Protein AF-A0A9R1UYF0-F1 (afdb_monomer_lite)

Structure (mmCIF, N/CA/C/O backbone):
data_AF-A0A9R1UYF0-F1
#
_entry.id   AF-A0A9R1UYF0-F1
#
loop_
_atom_site.group_PDB
_atom_site.id
_atom_site.type_symbol
_atom_site.label_atom_id
_atom_site.label_alt_id
_atom_site.label_comp_id
_atom_site.label_asym_id
_atom_site.label_entity_id
_atom_site.label_seq_id
_atom_site.pdbx_PDB_ins_code
_atom_site.Cartn_x
_atom_site.Cartn_y
_atom_site.Cartn_z
_atom_site.occupancy
_atom_site.B_iso_or_equiv
_atom_site.auth_seq_id
_atom_site.auth_comp_id
_atom_site.auth_asym_id
_atom_site.auth_atom_id
_atom_site.pdbx_PDB_model_num
ATOM 1 N N . MET A 1 1 ? -24.895 10.469 2.187 1.00 38.34 1 MET A N 1
ATOM 2 C CA . MET A 1 1 ? -24.199 11.678 2.682 1.00 38.34 1 MET A CA 1
ATOM 3 C C . MET A 1 1 ? -23.027 11.217 3.544 1.00 38.34 1 MET A C 1
ATOM 5 O O . MET A 1 1 ? -23.269 10.536 4.536 1.00 38.34 1 MET A O 1
ATOM 9 N N . ILE A 1 2 ? -21.780 11.452 3.119 1.00 53.56 2 ILE A N 1
ATOM 10 C CA . ILE A 1 2 ? -20.576 11.173 3.925 1.00 53.56 2 ILE A CA 1
ATOM 11 C C . ILE A 1 2 ? -20.260 12.484 4.654 1.00 53.56 2 ILE A C 1
ATOM 13 O O . ILE A 1 2 ? -19.794 13.422 4.007 1.00 53.56 2 ILE A O 1
ATOM 17 N N . PRO A 1 3 ? -20.601 12.620 5.946 1.00 43.12 3 PRO A N 1
ATOM 18 C CA . PRO A 1 3 ? -20.267 13.822 6.691 1.00 43.12 3 PRO A CA 1
ATOM 19 C C . PRO A 1 3 ? -18.752 13.804 6.949 1.00 43.12 3 PRO A C 1
ATOM 21 O O . PRO A 1 3 ? -18.200 12.738 7.197 1.00 43.12 3 PRO A O 1
ATOM 24 N N . GLN A 1 4 ? -18.100 14.970 6.920 1.00 53.44 4 GLN A N 1
ATOM 25 C CA . GLN A 1 4 ? -16.662 15.193 7.196 1.00 53.44 4 GLN A CA 1
ATOM 26 C C . GLN A 1 4 ? -15.657 15.143 6.021 1.00 53.44 4 GLN A C 1
ATOM 28 O O . GLN A 1 4 ? -14.455 15.033 6.245 1.00 53.44 4 GLN A O 1
ATOM 33 N N . LEU A 1 5 ? -16.084 15.371 4.775 1.00 56.44 5 LEU A N 1
ATOM 34 C CA . LEU A 1 5 ? -15.168 15.624 3.638 1.00 56.44 5 LEU A CA 1
ATOM 35 C C . LEU A 1 5 ? -14.432 16.987 3.691 1.00 56.44 5 LEU A C 1
ATOM 37 O O . LEU A 1 5 ? -13.804 17.386 2.714 1.00 56.44 5 LEU A O 1
ATOM 41 N N . GLY A 1 6 ? -14.501 17.724 4.805 1.00 62.66 6 GLY A N 1
ATOM 42 C CA . GLY A 1 6 ? -13.907 19.056 4.947 1.00 62.66 6 GLY A CA 1
ATOM 43 C C . GLY A 1 6 ? -12.383 19.031 4.818 1.00 62.66 6 GLY A C 1
ATOM 44 O O . GLY A 1 6 ? -11.681 18.861 5.808 1.00 62.66 6 GLY A O 1
ATOM 45 N N . GLY A 1 7 ? -11.876 19.207 3.595 1.00 74.88 7 GLY A N 1
ATOM 46 C CA . GLY A 1 7 ? -10.444 19.265 3.289 1.00 74.88 7 GLY A CA 1
ATOM 47 C C . GLY A 1 7 ? -9.747 17.910 3.132 1.00 74.88 7 GLY A C 1
ATOM 48 O O . GLY A 1 7 ? -8.526 17.856 3.271 1.00 74.88 7 GLY A O 1
ATOM 49 N N . ARG A 1 8 ? -10.494 16.827 2.868 1.00 85.25 8 ARG A N 1
ATOM 50 C CA . ARG A 1 8 ? -9.933 15.497 2.578 1.00 85.25 8 ARG A CA 1
ATOM 51 C C . ARG A 1 8 ? -10.221 15.089 1.136 1.00 85.25 8 ARG A C 1
ATOM 53 O O . ARG A 1 8 ? -11.359 15.190 0.686 1.00 85.25 8 ARG A O 1
ATOM 60 N N . GLU A 1 9 ? -9.207 14.596 0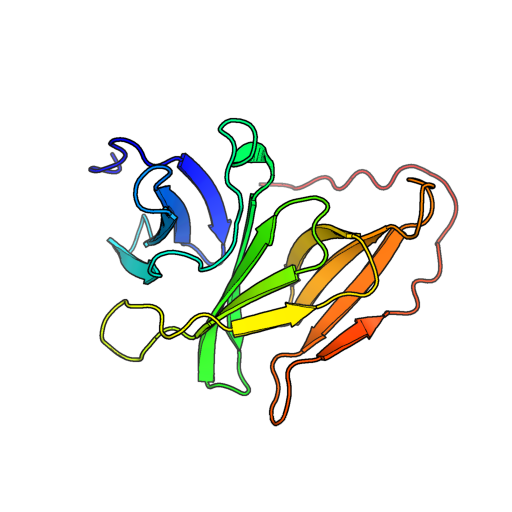.438 1.00 86.62 9 GLU A N 1
ATOM 61 C CA . GLU A 1 9 ? -9.319 14.109 -0.936 1.00 86.62 9 GLU A CA 1
ATOM 62 C C . GLU A 1 9 ? -9.582 12.601 -0.954 1.00 86.62 9 GLU A C 1
ATOM 64 O O . GLU A 1 9 ? -8.936 11.839 -0.236 1.00 86.62 9 GLU A O 1
ATOM 69 N N . CYS A 1 10 ? -10.540 12.160 -1.767 1.00 90.56 10 CYS A N 1
ATOM 70 C CA . CYS A 1 10 ? -10.830 10.742 -1.951 1.00 90.56 10 CYS A CA 1
ATOM 71 C C . CYS A 1 10 ? -9.867 10.146 -2.982 1.00 90.56 10 CYS A C 1
ATOM 73 O O . CYS A 1 10 ? -9.970 10.447 -4.168 1.00 90.56 10 CYS A O 1
ATOM 75 N N . LEU A 1 11 ? -8.967 9.271 -2.536 1.00 88.50 11 LEU A N 1
ATOM 76 C CA . LEU A 1 11 ? -7.960 8.635 -3.390 1.00 88.50 11 LEU A CA 1
ATOM 77 C C . LEU A 1 11 ? -8.463 7.359 -4.074 1.00 88.50 11 LEU A C 1
ATOM 79 O O . LEU A 1 11 ? -7.872 6.914 -5.055 1.00 88.50 11 LEU A O 1
ATOM 83 N N . GLY A 1 12 ? -9.532 6.751 -3.556 1.00 91.00 12 GLY A N 1
ATOM 84 C CA . GLY A 1 12 ? -10.109 5.539 -4.130 1.00 91.00 12 GLY A CA 1
ATOM 85 C C . GLY A 1 12 ? -10.886 4.693 -3.127 1.00 91.00 12 GLY A C 1
ATOM 86 O O . GLY A 1 12 ? -11.187 5.126 -2.014 1.00 91.00 12 GLY A O 1
ATOM 87 N N . LEU A 1 13 ? -11.202 3.468 -3.543 1.00 91.75 13 LEU A N 1
ATOM 88 C CA . LEU A 1 13 ? -11.918 2.464 -2.761 1.00 91.75 13 LEU A CA 1
ATOM 89 C C . LEU A 1 13 ? -11.078 1.183 -2.696 1.00 91.75 13 LEU A C 1
ATOM 91 O O . LEU A 1 13 ? -10.640 0.685 -3.729 1.00 91.75 13 LEU A O 1
ATOM 95 N N . SER A 1 14 ? -10.890 0.624 -1.500 1.00 92.50 14 SER A N 1
ATOM 96 C CA . SER A 1 14 ? -10.212 -0.663 -1.303 1.00 92.50 14 SER A CA 1
ATOM 97 C C . SER A 1 14 ? -10.905 -1.471 -0.217 1.00 92.50 14 SER A C 1
ATOM 99 O O . SER A 1 14 ? -11.159 -0.952 0.867 1.00 92.50 14 SER A O 1
ATOM 101 N N . CYS A 1 15 ? -11.210 -2.742 -0.491 1.00 89.81 15 CYS A N 1
ATOM 102 C CA . CYS A 1 15 ? -11.834 -3.664 0.471 1.00 89.81 15 CYS A CA 1
ATOM 103 C C . CYS A 1 15 ? -13.080 -3.090 1.185 1.00 89.81 15 CYS A C 1
ATOM 105 O O . CYS A 1 15 ? -13.307 -3.355 2.362 1.00 89.81 15 CYS A O 1
ATOM 107 N N . GLY A 1 16 ? -13.879 -2.278 0.482 1.00 91.75 16 GLY A N 1
ATOM 108 C CA . GLY A 1 16 ? -15.079 -1.635 1.030 1.00 91.75 16 GLY A CA 1
ATOM 109 C C . GLY A 1 16 ? -14.833 -0.344 1.822 1.00 91.75 16 GLY A C 1
ATOM 110 O O . GLY A 1 16 ? -15.793 0.237 2.320 1.00 91.75 16 GLY A O 1
ATOM 111 N N . TYR A 1 17 ? -13.591 0.135 1.919 1.00 93.31 17 TYR A N 1
ATOM 112 C CA . TYR A 1 17 ? -13.242 1.411 2.545 1.00 93.31 17 TYR A CA 1
ATOM 113 C C . TYR A 1 17 ? -12.926 2.470 1.496 1.00 93.31 17 TYR A C 1
ATOM 115 O O . TYR A 1 17 ? -12.123 2.237 0.591 1.00 93.31 17 TYR A O 1
ATOM 123 N N . LEU A 1 18 ? -13.517 3.652 1.651 1.00 94.56 18 LEU A N 1
ATOM 124 C CA . LEU A 1 18 ? -13.085 4.860 0.956 1.00 94.56 18 LEU A CA 1
ATOM 125 C C . LEU A 1 18 ? -11.791 5.352 1.593 1.00 94.56 18 LEU A C 1
ATOM 127 O O . LEU A 1 18 ? -11.761 5.576 2.800 1.00 94.56 18 LEU A O 1
ATOM 131 N N . ILE A 1 19 ? -10.749 5.528 0.788 1.00 94.12 19 ILE A N 1
ATOM 132 C CA . ILE A 1 19 ? -9.450 6.033 1.227 1.00 94.12 19 ILE A CA 1
ATOM 133 C C . ILE A 1 19 ? -9.466 7.555 1.091 1.00 94.12 19 ILE A C 1
ATOM 135 O O . ILE A 1 19 ? -9.526 8.086 -0.018 1.00 94.12 19 ILE A O 1
ATOM 139 N N . LEU A 1 20 ? -9.402 8.254 2.218 1.00 92.88 20 LEU A N 1
ATOM 140 C CA . LEU A 1 20 ? -9.425 9.709 2.304 1.00 92.88 20 LEU A CA 1
ATOM 141 C C . LEU A 1 20 ? -8.069 10.216 2.789 1.00 92.88 20 LEU A C 1
ATOM 143 O O . LEU A 1 20 ? -7.583 9.783 3.830 1.00 92.88 20 LEU A O 1
ATOM 147 N N . PHE A 1 21 ? -7.483 11.168 2.077 1.00 90.50 21 PHE A N 1
ATOM 148 C CA . PHE A 1 21 ? -6.209 11.784 2.430 1.00 90.50 21 PHE A CA 1
ATOM 149 C C . PHE A 1 21 ? -6.414 13.223 2.898 1.00 90.50 21 PHE A C 1
ATOM 151 O O . PHE A 1 21 ? -7.045 14.021 2.207 1.00 90.50 21 PHE A O 1
ATOM 158 N N . GLY A 1 22 ? -5.910 13.563 4.084 1.00 88.69 22 GLY A N 1
ATOM 159 C CA . GLY A 1 22 ? -5.921 14.939 4.577 1.00 88.69 22 GLY A CA 1
ATOM 160 C C . GLY A 1 22 ? -4.666 15.680 4.138 1.00 88.69 22 GLY A C 1
ATOM 161 O O . GLY A 1 22 ? -3.601 15.426 4.680 1.00 88.69 22 GLY A O 1
ATOM 162 N N . GLU A 1 23 ? -4.763 16.633 3.210 1.00 80.19 23 GLU A N 1
ATOM 163 C CA . GLU A 1 23 ? -3.578 17.331 2.673 1.00 80.19 23 GLU A CA 1
ATOM 164 C C . GLU A 1 23 ? -2.785 18.085 3.762 1.00 80.19 23 GLU A C 1
ATOM 166 O O . GLU A 1 23 ? -1.555 18.041 3.798 1.00 80.19 23 GLU A O 1
ATOM 171 N N . LYS A 1 24 ? -3.491 18.740 4.696 1.00 81.75 24 LYS A N 1
ATOM 172 C CA . LYS A 1 24 ? -2.880 19.530 5.783 1.00 81.75 24 LYS A CA 1
ATOM 173 C C . LYS A 1 24 ? -2.249 18.661 6.870 1.00 81.75 24 LYS A C 1
ATOM 175 O O . LYS A 1 24 ? -1.177 18.977 7.372 1.00 81.75 24 LYS A O 1
ATOM 180 N N . THR A 1 25 ? -2.942 17.597 7.258 1.00 86.38 25 THR A N 1
ATOM 181 C CA . THR A 1 25 ? -2.555 16.669 8.333 1.00 86.38 25 THR A CA 1
ATOM 182 C C . THR A 1 25 ? -1.639 15.554 7.842 1.00 86.38 25 THR A C 1
ATOM 184 O O . THR A 1 25 ? -0.959 14.927 8.651 1.00 86.38 25 THR A O 1
ATOM 187 N N . ARG A 1 26 ? -1.618 15.322 6.522 1.00 85.94 26 ARG A N 1
ATOM 188 C CA . ARG A 1 26 ? -0.919 14.236 5.821 1.00 85.94 26 ARG A CA 1
ATOM 189 C C . ARG A 1 26 ? -1.281 12.841 6.340 1.00 85.94 26 ARG A C 1
ATOM 191 O O . ARG A 1 26 ? -0.495 11.905 6.215 1.00 85.94 26 ARG A O 1
ATOM 198 N N . ASP A 1 27 ? -2.466 12.719 6.930 1.00 90.94 27 ASP A N 1
ATOM 199 C CA . ASP A 1 27 ? -3.017 11.495 7.501 1.00 90.94 27 ASP A CA 1
ATOM 200 C C . ASP A 1 27 ? -3.990 10.823 6.521 1.00 90.94 27 ASP A C 1
ATOM 202 O O . ASP A 1 27 ? -4.507 11.451 5.588 1.00 90.94 27 ASP A O 1
ATOM 206 N N . PHE A 1 28 ? -4.263 9.540 6.749 1.00 92.56 28 PHE A N 1
ATOM 207 C CA . PHE A 1 28 ? -5.236 8.783 5.968 1.00 92.56 28 PHE A CA 1
ATOM 208 C C . PHE A 1 28 ? -6.390 8.328 6.846 1.00 92.56 28 PHE A C 1
ATOM 210 O O . PHE A 1 28 ? -6.197 7.820 7.946 1.00 92.56 28 PHE A O 1
ATOM 217 N N . TRP A 1 29 ? -7.600 8.484 6.326 1.00 93.31 29 TRP A N 1
ATOM 218 C CA . TRP A 1 29 ? -8.820 7.962 6.918 1.00 93.31 29 TRP A CA 1
ATOM 219 C C . TRP A 1 29 ? -9.455 6.997 5.944 1.00 93.31 29 TRP A C 1
ATOM 221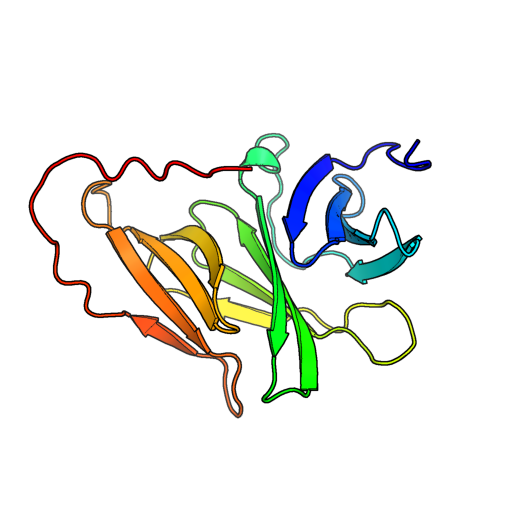 O O . TRP A 1 29 ? -9.792 7.363 4.822 1.00 93.31 29 TRP A O 1
ATOM 231 N N . LEU A 1 30 ? -9.622 5.758 6.372 1.00 94.31 30 LEU A N 1
ATOM 232 C CA . LEU A 1 30 ? -10.328 4.746 5.615 1.00 94.31 30 LEU A CA 1
ATOM 233 C C . LEU A 1 30 ? -11.698 4.580 6.242 1.00 94.31 30 LEU A C 1
ATOM 235 O O . LEU A 1 30 ? -11.800 4.183 7.397 1.00 94.31 30 LEU A O 1
ATOM 239 N N . VAL A 1 31 ? -12.750 4.884 5.492 1.00 92.56 31 VAL A N 1
ATOM 240 C CA . VAL A 1 31 ? -14.125 4.859 6.002 1.00 92.56 31 VAL A CA 1
ATOM 241 C C . VAL A 1 31 ? -14.940 3.873 5.190 1.00 92.56 31 VAL A C 1
ATOM 243 O O . VAL A 1 31 ? -15.096 4.042 3.982 1.00 92.56 31 VAL A O 1
ATOM 246 N N . ASN A 1 32 ? -15.498 2.857 5.843 1.00 92.81 32 ASN A N 1
ATOM 247 C CA . ASN A 1 32 ? -16.485 1.997 5.211 1.00 92.81 32 ASN A CA 1
ATOM 248 C C . ASN A 1 32 ? -17.834 2.742 5.184 1.00 92.81 32 ASN A C 1
ATOM 250 O O . ASN A 1 32 ? -18.411 3.006 6.245 1.00 92.81 32 ASN A O 1
ATOM 254 N N . PRO A 1 33 ? -18.363 3.112 4.003 1.00 89.56 33 PRO A N 1
ATOM 255 C CA . PRO A 1 33 ? -19.576 3.920 3.921 1.00 89.56 33 PRO A CA 1
ATOM 256 C C . PRO A 1 33 ? -20.831 3.159 4.375 1.00 89.56 33 PRO A C 1
ATOM 258 O O . PRO A 1 33 ? -21.821 3.800 4.725 1.00 89.56 33 PRO A O 1
ATOM 261 N N . ILE A 1 34 ? -20.782 1.822 4.387 1.00 91.81 34 ILE A N 1
ATOM 262 C CA . ILE A 1 34 ? -21.887 0.939 4.771 1.00 91.81 34 ILE A CA 1
ATOM 263 C C . ILE A 1 34 ? -21.848 0.688 6.280 1.00 91.81 34 ILE A C 1
ATOM 265 O O . ILE A 1 34 ? -22.797 1.017 6.985 1.00 91.81 34 ILE A O 1
ATOM 269 N N . THR A 1 35 ? -20.739 0.147 6.790 1.00 91.38 35 THR A N 1
ATOM 270 C CA . THR A 1 35 ? -20.625 -0.256 8.203 1.00 91.38 35 THR A CA 1
ATOM 271 C C . THR A 1 35 ? -20.267 0.897 9.133 1.00 91.38 35 THR A C 1
ATOM 273 O O . THR A 1 35 ? -20.315 0.733 10.347 1.00 91.38 35 THR A O 1
ATOM 276 N N . ARG A 1 36 ? -19.886 2.058 8.581 1.00 88.31 36 ARG A N 1
ATOM 277 C CA . ARG A 1 36 ? -19.361 3.225 9.312 1.00 88.31 36 ARG A CA 1
ATOM 278 C C . ARG A 1 36 ? -18.062 2.969 10.071 1.00 88.31 36 ARG A C 1
ATOM 280 O O . ARG A 1 36 ? -17.607 3.866 10.774 1.00 88.31 36 ARG A O 1
ATOM 287 N N . HIS A 1 37 ? -17.449 1.800 9.896 1.00 89.88 37 HIS A N 1
ATOM 288 C CA . HIS A 1 37 ? -16.149 1.495 10.472 1.00 89.88 37 HIS A CA 1
ATOM 289 C C . HIS A 1 37 ? -15.066 2.406 9.881 1.00 89.88 37 HIS A C 1
ATOM 291 O O . HIS A 1 37 ? -15.095 2.709 8.682 1.00 89.88 37 HIS A O 1
ATOM 297 N N . GLN A 1 38 ? -14.128 2.843 1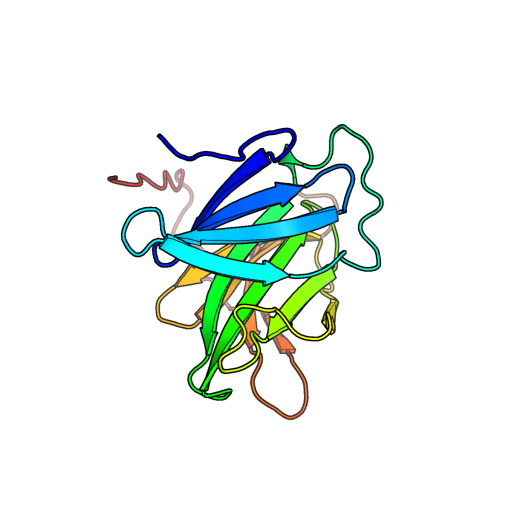0.721 1.00 91.12 38 GLN A N 1
ATOM 298 C CA . GLN A 1 38 ? -13.080 3.791 10.353 1.00 91.12 38 GLN A CA 1
ATOM 299 C C . GLN A 1 38 ? -11.712 3.266 10.775 1.00 91.12 38 GLN A C 1
ATOM 301 O O . GLN A 1 38 ? -11.575 2.696 11.853 1.00 91.12 38 GLN A O 1
ATOM 306 N N . LEU A 1 39 ? -10.712 3.487 9.926 1.00 92.94 39 LEU A N 1
ATOM 307 C CA . LEU A 1 39 ? -9.305 3.278 10.245 1.00 92.94 39 LEU A CA 1
ATOM 308 C C . LEU A 1 39 ? -8.554 4.592 10.022 1.00 92.94 39 LEU A C 1
ATOM 310 O O . LEU A 1 39 ? -8.625 5.165 8.932 1.00 92.94 39 LEU A O 1
ATOM 314 N N . HIS A 1 40 ? -7.830 5.060 11.032 1.00 93.00 40 HIS A N 1
ATOM 315 C CA . HIS A 1 40 ? -7.013 6.269 10.965 1.00 93.00 40 HIS A CA 1
ATOM 316 C C . HIS A 1 40 ? -5.530 5.925 10.945 1.00 93.00 40 HIS A C 1
ATOM 318 O O . HIS A 1 40 ? -5.022 5.348 11.896 1.00 93.00 40 HIS A O 1
ATOM 324 N N . PHE A 1 41 ? -4.819 6.321 9.895 1.00 92.56 41 PHE A N 1
ATOM 325 C CA . PHE A 1 41 ? -3.368 6.194 9.808 1.00 92.56 41 PHE A CA 1
ATOM 326 C C . PHE A 1 41 ? -2.733 7.582 9.948 1.00 92.56 41 PHE A C 1
ATOM 328 O O . PHE A 1 41 ? -3.123 8.495 9.210 1.00 92.56 41 PHE A O 1
ATOM 335 N N . PRO A 1 42 ? -1.768 7.769 10.867 1.00 89.25 42 PRO A N 1
ATOM 336 C CA . PRO A 1 42 ? -1.179 9.075 11.153 1.00 89.25 42 PRO A CA 1
ATOM 337 C C . PRO A 1 42 ? -0.318 9.593 9.989 1.00 89.25 42 PRO A C 1
ATOM 339 O O . PRO A 1 42 ? -0.155 8.931 8.966 1.00 89.25 42 PRO A O 1
ATOM 342 N N . ASN A 1 43 ? 0.250 10.789 10.154 1.00 88.81 43 ASN A N 1
ATOM 343 C CA . ASN A 1 43 ? 1.095 11.451 9.156 1.00 88.81 43 ASN A CA 1
ATOM 344 C C . ASN A 1 43 ? 2.208 10.534 8.602 1.00 88.81 43 ASN A C 1
ATOM 346 O O . ASN A 1 43 ? 2.981 9.961 9.374 1.00 88.81 43 ASN A O 1
ATOM 350 N N . VAL A 1 44 ? 2.310 10.437 7.271 1.00 82.19 44 VAL A N 1
ATOM 351 C CA . VAL A 1 44 ? 3.382 9.686 6.598 1.00 82.19 44 VAL A CA 1
ATOM 352 C C . VAL A 1 44 ? 4.715 10.456 6.666 1.00 82.19 44 VAL A C 1
ATOM 354 O O . VAL A 1 44 ? 4.771 11.605 6.219 1.00 82.19 44 VAL A O 1
ATOM 357 N N . PRO A 1 45 ? 5.824 9.842 7.128 1.00 69.56 45 PRO A N 1
ATOM 358 C CA . PRO A 1 45 ? 7.033 10.573 7.522 1.00 69.56 45 PRO A CA 1
ATOM 359 C C . PRO A 1 45 ? 7.781 11.366 6.437 1.00 69.56 45 PRO A C 1
ATOM 361 O O . PRO A 1 45 ? 8.624 12.190 6.792 1.00 69.56 45 PRO A O 1
ATOM 364 N N . THR A 1 46 ? 7.585 11.127 5.132 1.00 64.81 46 THR A N 1
ATOM 365 C CA . THR A 1 46 ? 8.585 11.607 4.142 1.00 64.81 46 THR A CA 1
ATOM 366 C C . THR A 1 46 ? 8.045 11.999 2.769 1.00 64.81 46 THR A C 1
ATOM 368 O O . THR A 1 46 ? 8.820 12.360 1.884 1.00 64.81 46 THR A O 1
ATOM 371 N N . ILE A 1 47 ? 6.728 12.034 2.553 1.00 61.25 47 ILE A N 1
ATOM 372 C CA . ILE A 1 47 ? 6.234 12.534 1.266 1.00 61.25 47 ILE A CA 1
ATOM 373 C C . ILE A 1 47 ? 6.471 14.053 1.232 1.00 61.25 47 ILE A C 1
ATOM 375 O O . ILE A 1 47 ? 5.820 14.820 1.947 1.00 61.25 47 ILE A O 1
ATOM 379 N N . LYS A 1 48 ? 7.428 14.505 0.408 1.00 59.69 48 LYS A N 1
ATOM 380 C CA . LYS A 1 48 ? 7.544 15.913 0.002 1.00 59.69 48 LYS A CA 1
ATOM 381 C C . LYS A 1 48 ? 6.310 16.233 -0.836 1.00 59.69 48 LYS A C 1
ATOM 383 O O . LYS A 1 48 ? 6.318 16.026 -2.041 1.00 59.69 48 LYS A O 1
ATOM 388 N N . ILE A 1 49 ? 5.220 16.602 -0.170 1.00 54.22 49 ILE A N 1
ATOM 389 C CA . ILE A 1 49 ? 3.939 16.917 -0.803 1.00 54.22 49 ILE A CA 1
ATOM 390 C C . ILE A 1 49 ? 3.990 18.381 -1.234 1.00 54.22 49 ILE A C 1
ATOM 392 O O . ILE A 1 49 ? 3.700 19.272 -0.438 1.00 54.22 49 ILE A O 1
ATOM 396 N N . ASP A 1 50 ? 4.383 18.619 -2.481 1.00 55.47 50 ASP A N 1
ATOM 397 C CA . ASP A 1 50 ? 3.950 19.801 -3.219 1.00 55.47 50 ASP A CA 1
ATOM 398 C C . ASP A 1 50 ? 2.477 19.632 -3.626 1.00 55.47 50 ASP A C 1
ATOM 400 O O . ASP A 1 50 ? 1.991 18.515 -3.813 1.00 55.47 50 ASP A O 1
ATOM 404 N N . LYS A 1 51 ? 1.749 20.742 -3.774 1.00 52.53 51 LYS A N 1
ATOM 405 C CA . LYS A 1 51 ? 0.289 20.763 -4.006 1.00 52.53 51 LYS A CA 1
ATOM 406 C C . LYS A 1 51 ? -0.191 19.994 -5.254 1.00 52.53 51 LYS A C 1
ATOM 408 O O . LYS A 1 51 ? -1.363 19.663 -5.342 1.00 52.53 51 LYS A O 1
ATOM 413 N N . GLU A 1 52 ? 0.688 19.666 -6.203 1.00 54.16 52 GLU A N 1
ATOM 414 C CA . GLU A 1 52 ? 0.373 18.837 -7.387 1.00 54.16 52 GLU A CA 1
ATOM 415 C C . GLU A 1 52 ? 0.389 17.309 -7.123 1.00 54.16 52 GLU A C 1
ATOM 417 O O . GLU A 1 52 ? 0.195 16.510 -8.046 1.00 54.16 52 GLU A O 1
ATOM 422 N N . ILE A 1 53 ? 0.672 16.863 -5.891 1.00 56.66 53 ILE A N 1
ATOM 423 C CA . ILE A 1 53 ? 1.086 15.475 -5.610 1.00 56.66 53 ILE A CA 1
ATOM 424 C C . ILE A 1 53 ? -0.042 14.553 -5.128 1.00 56.66 53 ILE A C 1
ATOM 426 O O . ILE A 1 53 ? 0.116 13.339 -5.237 1.00 56.66 53 ILE A O 1
ATOM 430 N N . THR A 1 54 ? -1.203 15.035 -4.682 1.00 57.62 54 THR A N 1
ATOM 431 C CA . THR A 1 54 ? -2.286 14.123 -4.248 1.00 57.62 54 THR A CA 1
ATOM 432 C C . THR A 1 54 ? -2.775 13.205 -5.373 1.00 57.62 54 THR A C 1
ATOM 434 O O . THR A 1 54 ? -2.909 11.999 -5.165 1.00 57.62 54 THR A O 1
ATOM 437 N N . ILE A 1 55 ? -2.839 13.720 -6.609 1.00 63.22 55 ILE A N 1
ATOM 438 C CA . ILE A 1 55 ? -3.119 12.960 -7.848 1.00 63.22 55 ILE A CA 1
ATOM 439 C C . ILE A 1 55 ? -2.129 11.792 -8.049 1.00 63.22 55 ILE A C 1
ATOM 441 O O . ILE A 1 55 ? -2.414 10.811 -8.748 1.00 63.22 55 ILE A O 1
ATOM 445 N N . ARG A 1 56 ? -0.940 11.879 -7.445 1.00 80.62 56 ARG A N 1
ATOM 446 C CA . ARG A 1 56 ? 0.140 10.895 -7.556 1.00 80.62 56 ARG A CA 1
ATOM 447 C C . ARG A 1 56 ? 0.109 9.843 -6.454 1.00 80.62 56 ARG A C 1
ATOM 449 O O . ARG A 1 56 ? 0.817 8.852 -6.598 1.00 80.62 56 ARG A O 1
ATOM 456 N N . ILE A 1 57 ? -0.678 10.009 -5.395 1.00 88.62 57 ILE A N 1
ATOM 457 C CA . ILE A 1 57 ? -0.744 9.009 -4.329 1.00 88.62 57 ILE A CA 1
ATOM 458 C C . ILE A 1 57 ? -1.508 7.783 -4.841 1.00 88.62 57 ILE A C 1
ATOM 460 O O . ILE A 1 57 ? -2.559 7.889 -5.479 1.00 88.62 57 ILE A O 1
ATOM 464 N N . ARG A 1 58 ? -0.954 6.600 -4.585 1.00 92.19 58 ARG A N 1
ATOM 465 C CA . ARG A 1 58 ? -1.601 5.306 -4.811 1.00 92.19 58 ARG A CA 1
ATOM 466 C C . ARG A 1 58 ? -1.594 4.558 -3.503 1.00 92.19 58 ARG A C 1
ATOM 468 O O . ARG A 1 58 ? -0.549 4.468 -2.867 1.00 92.19 58 ARG A O 1
ATOM 475 N N . ALA A 1 59 ? -2.755 4.073 -3.093 1.00 93.31 59 ALA A N 1
ATOM 476 C CA . ALA A 1 59 ? -2.912 3.423 -1.809 1.00 93.31 59 ALA A CA 1
ATOM 477 C C . ALA A 1 59 ? -3.922 2.284 -1.887 1.00 93.31 59 ALA A C 1
ATOM 479 O O . ALA A 1 59 ? -4.891 2.346 -2.643 1.00 93.31 59 ALA A O 1
ATOM 480 N N . VAL A 1 60 ? -3.689 1.250 -1.089 1.00 95.62 60 VAL A N 1
ATOM 481 C CA . VAL A 1 60 ? -4.524 0.059 -1.023 1.00 95.62 60 VAL A CA 1
ATOM 482 C C . VAL A 1 60 ? -4.558 -0.462 0.408 1.00 95.62 60 VAL A C 1
ATOM 484 O O . VAL A 1 60 ? -3.574 -0.381 1.142 1.00 95.62 60 VAL A O 1
ATOM 487 N N . LEU A 1 61 ? -5.707 -0.997 0.805 1.00 94.44 61 LEU A N 1
ATOM 488 C CA . LEU A 1 61 ? -5.871 -1.733 2.052 1.00 94.44 61 LEU A CA 1
ATOM 489 C C . LEU A 1 61 ? -5.931 -3.221 1.717 1.00 94.44 61 LEU A C 1
ATOM 491 O O . LEU A 1 61 ? -6.752 -3.620 0.894 1.00 94.44 61 LEU A O 1
ATOM 495 N N . VAL A 1 62 ? -5.091 -4.032 2.353 1.00 92.69 62 VAL A N 1
ATOM 496 C CA . VAL A 1 62 ? -5.043 -5.482 2.139 1.00 92.69 62 VAL A CA 1
ATOM 497 C C . VAL A 1 62 ? -5.025 -6.208 3.475 1.00 92.69 62 VAL A C 1
ATOM 499 O O . VAL A 1 62 ? -4.384 -5.762 4.420 1.00 92.69 62 VAL A O 1
ATOM 502 N N . PHE A 1 63 ? -5.727 -7.331 3.577 1.00 90.31 63 PHE A N 1
ATOM 503 C CA . PHE A 1 63 ? -5.588 -8.211 4.731 1.00 90.31 63 PHE A CA 1
ATOM 504 C C . PHE A 1 63 ? -4.382 -9.124 4.513 1.00 90.31 63 PHE A C 1
ATOM 506 O O . PHE A 1 63 ? -4.321 -9.812 3.493 1.00 90.31 63 PHE A O 1
ATOM 513 N N . SER A 1 64 ? -3.433 -9.123 5.448 1.00 87.81 64 SER A N 1
ATOM 514 C CA . SER A 1 64 ? -2.274 -10.012 5.422 1.00 87.81 64 SER A CA 1
ATOM 515 C C . SER A 1 64 ? -2.540 -11.232 6.307 1.00 87.81 64 SER A C 1
ATOM 517 O O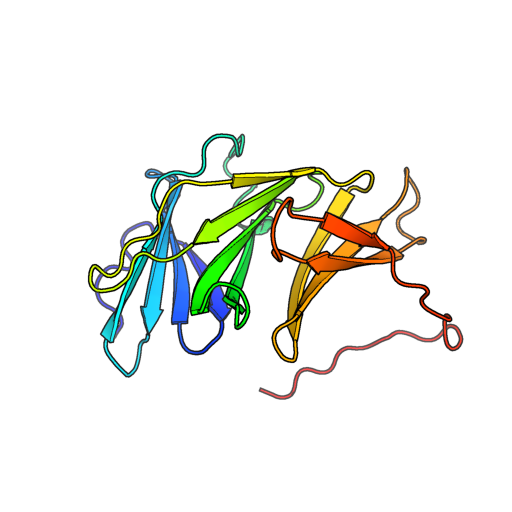 . SER A 1 64 ? -2.588 -11.082 7.531 1.00 87.81 64 SER A O 1
ATOM 519 N N . PRO A 1 65 ? -2.676 -12.447 5.738 1.00 85.88 65 PRO A N 1
ATOM 520 C CA . PRO A 1 65 ? -2.876 -13.656 6.533 1.00 85.88 65 PRO A CA 1
ATOM 521 C C . PRO A 1 65 ? -1.690 -13.975 7.450 1.00 85.88 65 PRO A C 1
ATOM 523 O O . PRO A 1 65 ? -1.894 -14.486 8.544 1.00 85.88 65 PRO A O 1
ATOM 526 N N . SER A 1 66 ? -0.460 -13.657 7.030 1.00 83.94 66 SER A N 1
ATOM 527 C CA . SER A 1 66 ? 0.753 -13.928 7.815 1.00 83.94 66 SER A CA 1
ATOM 528 C C . SER A 1 66 ? 0.883 -13.028 9.042 1.00 83.94 66 SER A C 1
ATOM 530 O O . SER A 1 66 ? 1.415 -13.457 10.060 1.00 83.94 66 SER A O 1
ATOM 532 N N . LEU A 1 67 ? 0.367 -11.799 8.961 1.00 84.75 67 LEU A N 1
ATOM 533 C CA . LEU A 1 67 ? 0.325 -10.852 10.079 1.00 84.75 67 LEU A CA 1
ATOM 534 C C . LEU A 1 67 ? -1.000 -10.910 10.850 1.00 84.75 67 LEU A C 1
ATOM 536 O O . LEU A 1 67 ? -1.137 -10.232 11.862 1.00 84.75 67 LEU A O 1
ATOM 540 N N . ASN A 1 68 ? -1.980 -11.668 10.344 1.00 86.88 68 ASN A N 1
ATOM 541 C CA . ASN A 1 68 ? -3.365 -11.684 10.813 1.00 86.88 68 ASN A CA 1
ATOM 542 C C . ASN A 1 68 ? -3.945 -10.270 11.032 1.00 86.88 68 ASN A C 1
ATOM 544 O O . ASN A 1 68 ? -4.657 -10.014 11.999 1.00 86.88 68 ASN A O 1
ATOM 548 N N . SER A 1 69 ? -3.602 -9.326 10.155 1.00 88.94 69 SER A N 1
ATOM 549 C CA . SER A 1 69 ? -4.000 -7.927 10.307 1.00 88.94 69 SER A CA 1
ATOM 550 C C . SER A 1 69 ? -4.185 -7.236 8.960 1.00 88.94 69 SER A C 1
ATOM 552 O O . SER A 1 69 ? -3.679 -7.668 7.918 1.00 88.94 69 SER A O 1
ATOM 554 N N . TRP A 1 70 ? -4.939 -6.140 8.985 1.00 91.00 70 TRP A N 1
ATOM 555 C CA . TRP A 1 70 ? -5.060 -5.225 7.865 1.00 91.00 70 TRP A CA 1
ATOM 556 C C . TRP A 1 70 ? -3.786 -4.404 7.724 1.00 91.00 70 TRP A C 1
ATOM 558 O O . TRP A 1 70 ? -3.296 -3.814 8.680 1.00 91.00 70 TRP A O 1
ATOM 568 N N . VAL A 1 71 ? -3.271 -4.328 6.506 1.00 92.44 71 VAL A N 1
ATOM 569 C CA . VAL A 1 71 ? -2.099 -3.537 6.170 1.00 92.44 71 VAL A CA 1
ATOM 570 C C . VAL A 1 71 ? -2.500 -2.499 5.145 1.00 92.44 71 VAL A C 1
ATOM 572 O O . VAL A 1 71 ? -3.013 -2.815 4.068 1.00 92.44 71 VAL A O 1
ATOM 575 N N . PHE A 1 72 ? -2.279 -1.242 5.497 1.00 94.88 72 PHE A N 1
ATOM 576 C CA . PHE A 1 72 ? -2.459 -0.133 4.587 1.00 94.88 72 PHE A CA 1
ATOM 577 C C . PHE A 1 72 ? -1.132 0.168 3.910 1.00 94.88 72 PHE A C 1
ATOM 579 O O . PHE A 1 72 ? -0.117 0.359 4.578 1.00 94.88 72 PHE A O 1
ATOM 586 N N . VAL A 1 73 ? -1.138 0.175 2.582 1.00 94.75 73 VAL A N 1
ATOM 587 C CA . VAL A 1 73 ? 0.054 0.358 1.754 1.00 94.75 73 VAL A CA 1
ATOM 588 C C . VAL A 1 73 ? -0.162 1.534 0.833 1.00 94.75 73 VAL A C 1
ATOM 590 O O . VAL A 1 73 ? -1.226 1.674 0.236 1.00 94.75 73 VAL A O 1
ATOM 593 N N . MET A 1 74 ? 0.859 2.365 0.689 1.00 93.56 74 MET A N 1
ATOM 594 C CA . MET A 1 74 ? 0.824 3.528 -0.177 1.00 93.56 74 MET A CA 1
ATOM 595 C C . MET A 1 74 ? 2.169 3.785 -0.851 1.00 93.56 74 MET A C 1
ATOM 597 O O . MET A 1 74 ? 3.230 3.363 -0.395 1.00 93.56 74 MET A O 1
ATOM 601 N N . THR A 1 75 ? 2.125 4.524 -1.948 1.00 91.12 75 THR A N 1
ATOM 602 C CA . THR A 1 75 ? 3.286 5.133 -2.599 1.00 91.12 75 THR A CA 1
ATOM 603 C C . THR A 1 75 ? 2.871 6.451 -3.246 1.00 91.12 75 THR A C 1
ATOM 605 O O . THR A 1 75 ? 1.683 6.733 -3.415 1.00 91.12 75 THR A O 1
ATOM 608 N N . SER A 1 76 ? 3.856 7.256 -3.627 1.00 88.19 76 SER A N 1
ATOM 609 C CA . SER A 1 76 ? 3.647 8.383 -4.527 1.00 88.19 76 SER A CA 1
ATOM 610 C C . SER A 1 76 ? 4.224 8.029 -5.894 1.00 88.19 76 SER A C 1
ATOM 612 O O . SER A 1 76 ? 5.281 7.411 -6.008 1.00 88.19 76 SER A O 1
ATOM 614 N N . ARG A 1 77 ? 3.524 8.401 -6.962 1.00 84.06 77 ARG A N 1
ATOM 615 C CA . ARG A 1 77 ? 3.935 8.097 -8.331 1.00 84.06 77 ARG A CA 1
ATOM 616 C C . ARG A 1 77 ? 5.333 8.650 -8.603 1.00 84.06 77 ARG A C 1
ATOM 618 O O . ARG A 1 77 ? 5.622 9.816 -8.344 1.00 84.06 77 ARG A O 1
ATOM 625 N N . ALA A 1 78 ? 6.144 7.817 -9.240 1.00 83.12 78 ALA A N 1
ATOM 626 C CA . ALA A 1 78 ? 7.536 8.042 -9.601 1.00 83.12 78 ALA A CA 1
ATOM 627 C C . ALA A 1 78 ? 8.521 8.136 -8.421 1.00 83.12 78 ALA A C 1
ATOM 629 O O . ALA A 1 78 ? 9.656 8.565 -8.634 1.00 83.12 78 ALA A O 1
ATOM 630 N N . THR A 1 79 ? 8.144 7.694 -7.216 1.00 85.81 79 THR A N 1
ATOM 631 C CA . THR A 1 79 ? 9.104 7.473 -6.125 1.00 85.81 79 THR A CA 1
ATOM 632 C C . THR A 1 79 ? 9.665 6.052 -6.153 1.00 85.81 79 THR A C 1
ATOM 634 O O . THR A 1 79 ? 9.229 5.195 -6.925 1.00 85.81 79 THR A O 1
ATOM 637 N N . TYR A 1 80 ? 10.665 5.816 -5.309 1.00 87.62 80 TYR A N 1
ATOM 638 C CA . TYR A 1 80 ? 11.283 4.509 -5.088 1.00 87.62 80 TYR A CA 1
ATOM 639 C C . TYR A 1 80 ? 10.817 3.874 -3.776 1.00 87.62 80 TYR A C 1
ATOM 641 O O . TYR A 1 80 ? 11.363 2.862 -3.362 1.00 87.62 80 TYR A O 1
ATOM 649 N N . GLU A 1 81 ? 9.840 4.470 -3.098 1.00 88.94 81 GLU A N 1
ATOM 650 C CA . GLU A 1 81 ? 9.472 4.115 -1.731 1.00 88.94 81 GLU A CA 1
ATOM 651 C C . GLU A 1 81 ? 8.035 3.609 -1.679 1.00 88.94 81 GLU A C 1
ATOM 653 O O . GLU A 1 81 ? 7.110 4.239 -2.208 1.00 88.94 81 GLU A O 1
ATOM 658 N N . ILE A 1 82 ? 7.853 2.480 -1.003 1.00 91.81 82 ILE A N 1
ATOM 659 C CA . ILE A 1 82 ? 6.549 1.944 -0.632 1.00 91.81 82 ILE A CA 1
ATOM 660 C C . ILE A 1 82 ? 6.440 2.052 0.879 1.00 91.81 82 ILE A C 1
ATOM 662 O O . ILE A 1 82 ? 7.236 1.458 1.604 1.00 91.81 82 ILE A O 1
ATOM 666 N N . TRP A 1 83 ? 5.439 2.785 1.344 1.00 92.44 83 TRP A N 1
ATOM 667 C CA . TRP A 1 83 ? 5.157 2.933 2.762 1.00 92.44 83 TRP A CA 1
ATOM 668 C C . TRP A 1 83 ? 4.012 2.015 3.152 1.00 92.44 83 TRP A C 1
ATOM 670 O O . TRP A 1 83 ? 3.042 1.871 2.406 1.00 92.44 83 TRP A O 1
ATOM 680 N N . PHE A 1 84 ? 4.107 1.400 4.323 1.00 93.12 84 PHE A N 1
ATOM 681 C CA . PHE A 1 84 ? 3.033 0.575 4.850 1.00 93.12 84 PHE A CA 1
ATOM 682 C C . PHE A 1 84 ? 2.890 0.724 6.362 1.00 93.12 84 PHE A C 1
ATOM 684 O O . PHE A 1 84 ? 3.859 0.991 7.071 1.00 93.12 84 PHE A O 1
ATOM 691 N N . SER A 1 85 ? 1.668 0.552 6.849 1.00 93.06 85 SER A N 1
ATOM 692 C CA . SER A 1 85 ? 1.332 0.559 8.269 1.00 93.06 85 SER A CA 1
ATOM 693 C C . SER A 1 85 ? 0.336 -0.562 8.554 1.00 93.06 85 SER A C 1
ATOM 695 O O . SER A 1 85 ? -0.585 -0.813 7.773 1.00 93.06 85 SER A O 1
ATOM 697 N N . ILE A 1 86 ? 0.564 -1.269 9.656 1.00 91.94 86 ILE A N 1
ATOM 698 C CA . ILE A 1 86 ? -0.278 -2.373 10.119 1.00 91.94 86 ILE A CA 1
ATOM 699 C C . ILE A 1 86 ? -1.357 -1.774 11.021 1.00 91.94 86 ILE A C 1
ATOM 701 O O . ILE A 1 86 ? -1.038 -0.997 11.917 1.00 91.94 86 ILE A O 1
ATOM 705 N N . ALA A 1 87 ? -2.622 -2.106 10.783 1.00 90.75 87 ALA A N 1
ATOM 706 C CA . ALA A 1 87 ? -3.717 -1.691 11.647 1.00 90.75 87 ALA A CA 1
ATOM 707 C C . ALA A 1 87 ? -3.588 -2.363 13.020 1.00 90.75 87 ALA A C 1
ATOM 709 O O . ALA A 1 87 ? -3.345 -3.569 13.117 1.00 90.75 87 ALA A O 1
ATOM 710 N N . GLU A 1 88 ? -3.760 -1.574 14.071 1.00 84.69 88 GLU A N 1
ATOM 711 C CA . GLU A 1 88 ? -3.802 -2.062 15.441 1.00 84.69 88 GLU A CA 1
ATOM 712 C C . GLU A 1 88 ? -5.168 -2.693 15.724 1.00 84.69 88 GLU A C 1
ATOM 714 O O . GLU A 1 88 ? -6.216 -2.214 15.272 1.00 84.69 88 GLU A O 1
ATOM 719 N N . GLU A 1 89 ? -5.156 -3.803 16.456 1.00 69.00 89 GLU A N 1
ATOM 720 C CA . GLU A 1 89 ? -6.368 -4.535 16.796 1.00 69.00 89 GLU A CA 1
ATOM 721 C C . GLU A 1 89 ? -7.243 -3.702 17.750 1.00 69.00 89 GLU A C 1
ATOM 723 O O . GLU A 1 89 ? -6.777 -3.194 18.765 1.00 69.00 89 GLU A O 1
ATOM 728 N N . GLY A 1 90 ? -8.526 -3.538 17.416 1.00 65.75 90 GLY A N 1
ATOM 729 C CA . GLY A 1 90 ? -9.537 -2.969 18.317 1.00 65.75 90 GLY A CA 1
ATOM 730 C C . GLY A 1 90 ? -9.666 -1.439 18.372 1.00 65.75 90 GLY A C 1
ATOM 731 O O . GLY A 1 90 ? -10.717 -0.966 18.797 1.00 65.75 90 GLY A O 1
ATOM 732 N N . GLU A 1 91 ? -8.688 -0.651 17.910 1.00 61.78 91 GLU A N 1
ATOM 733 C CA . GLU A 1 91 ? -8.732 0.821 18.076 1.00 61.78 91 GLU A CA 1
ATOM 734 C C . GLU A 1 91 ? -9.098 1.624 16.821 1.00 61.78 91 GLU A C 1
ATOM 736 O O . GLU A 1 91 ? -9.283 2.840 16.898 1.00 61.78 91 GLU A O 1
ATOM 741 N N . GLY A 1 92 ? -9.200 0.985 15.654 1.00 73.38 92 GLY A N 1
ATOM 742 C CA . GLY A 1 92 ? -9.430 1.714 14.405 1.00 73.38 92 GLY A CA 1
ATOM 743 C C . GLY A 1 92 ? -8.278 2.669 14.063 1.00 73.38 92 GLY A C 1
ATOM 744 O O . GLY A 1 92 ? -8.490 3.704 13.429 1.00 73.38 92 GLY A O 1
ATOM 745 N N . LYS A 1 93 ? -7.057 2.337 14.497 1.00 82.00 93 LYS A N 1
ATOM 746 C CA . LYS A 1 93 ? -5.837 3.113 14.260 1.00 82.00 93 LYS A CA 1
ATOM 747 C C . LYS A 1 93 ? -4.798 2.278 13.525 1.00 82.00 93 LYS A C 1
ATOM 749 O O . LYS A 1 93 ? -4.695 1.071 13.709 1.00 82.00 93 LYS A O 1
ATOM 754 N N . GLY A 1 94 ? -4.039 2.937 12.667 1.00 81.44 94 GLY A N 1
ATOM 755 C CA . GLY A 1 94 ? -2.832 2.414 12.056 1.00 81.44 94 GLY A CA 1
ATOM 756 C C . GLY A 1 94 ? -1.645 2.582 12.989 1.00 81.44 94 GLY A C 1
ATOM 757 O O . GLY A 1 94 ? -1.477 3.647 13.583 1.00 81.44 94 GLY A O 1
ATOM 758 N N . GLY A 1 95 ? -0.809 1.554 13.067 1.00 85.50 95 GLY A N 1
ATOM 759 C CA . GLY A 1 95 ? 0.450 1.593 13.791 1.00 85.50 95 GLY A CA 1
ATOM 760 C C . GLY A 1 95 ? 1.532 2.391 13.057 1.00 85.50 95 GLY A C 1
ATOM 761 O O . GLY A 1 95 ? 1.280 3.151 12.112 1.00 85.50 95 GLY A O 1
ATOM 762 N N . ALA A 1 96 ? 2.780 2.192 13.476 1.00 89.12 96 ALA A N 1
ATOM 763 C CA . ALA A 1 96 ? 3.930 2.889 12.909 1.00 89.12 96 ALA A CA 1
ATOM 764 C C . ALA A 1 96 ? 4.106 2.635 11.398 1.00 89.12 96 ALA A C 1
ATOM 766 O O . ALA A 1 96 ? 3.903 1.527 10.890 1.00 89.12 96 ALA A O 1
ATOM 767 N N . TRP A 1 97 ? 4.530 3.680 10.686 1.00 90.69 97 TRP A N 1
ATOM 768 C CA . TRP A 1 97 ? 4.886 3.598 9.275 1.00 90.69 97 TRP A CA 1
ATOM 769 C C . TRP A 1 97 ? 6.240 2.919 9.084 1.00 90.69 97 TRP A C 1
ATOM 771 O O . TRP A 1 97 ? 7.232 3.290 9.706 1.00 90.69 97 TRP A O 1
ATOM 781 N N . ASN A 1 98 ? 6.277 1.970 8.158 1.00 90.62 98 ASN A N 1
ATOM 782 C CA . ASN A 1 98 ? 7.469 1.277 7.693 1.00 90.62 98 ASN A CA 1
ATOM 783 C C . ASN A 1 98 ? 7.668 1.560 6.200 1.00 90.62 98 ASN A C 1
ATOM 785 O O . ASN A 1 98 ? 6.709 1.882 5.494 1.00 90.62 98 ASN A O 1
ATOM 789 N N . CYS A 1 99 ? 8.902 1.431 5.710 1.00 89.75 99 CYS A N 1
ATOM 790 C CA . CYS A 1 99 ? 9.246 1.721 4.320 1.00 89.75 99 CYS A CA 1
ATOM 791 C C . CYS A 1 99 ? 10.013 0.561 3.681 1.00 89.75 99 CYS A C 1
ATOM 793 O O . CYS A 1 99 ? 10.899 -0.029 4.300 1.00 89.75 99 CYS A O 1
ATOM 795 N N . VAL A 1 100 ? 9.682 0.265 2.425 1.00 90.69 100 VAL A N 1
ATOM 796 C CA . VAL A 1 100 ? 10.439 -0.628 1.546 1.00 90.69 100 VAL A CA 1
ATOM 797 C C . VAL A 1 100 ? 10.898 0.160 0.331 1.00 90.69 100 VAL A C 1
ATOM 799 O O . VAL A 1 100 ? 10.082 0.743 -0.388 1.00 90.69 100 VAL A O 1
ATOM 802 N N . SER A 1 101 ? 12.201 0.134 0.074 1.00 88.31 101 SER A N 1
ATOM 803 C CA . SER A 1 101 ? 12.788 0.752 -1.111 1.00 88.31 101 SER A CA 1
ATOM 804 C C . SER A 1 101 ? 12.754 -0.196 -2.312 1.00 88.31 101 SER A C 1
ATOM 806 O O . SER A 1 101 ? 12.988 -1.398 -2.201 1.00 88.31 101 SER A O 1
ATOM 808 N N . SER A 1 102 ? 12.498 0.369 -3.484 1.00 87.25 102 SER A N 1
ATOM 809 C CA . SER A 1 102 ? 12.524 -0.275 -4.792 1.00 87.25 102 SER A CA 1
ATOM 810 C C . SER A 1 102 ? 13.721 0.236 -5.591 1.00 87.25 102 SER A C 1
ATOM 812 O O . SER A 1 102 ? 14.061 1.414 -5.529 1.00 87.25 102 SER A O 1
ATOM 814 N N . SER A 1 103 ? 14.329 -0.617 -6.414 1.00 86.00 103 SER A N 1
ATOM 815 C CA . SER A 1 103 ? 15.333 -0.182 -7.400 1.00 86.00 103 SER A CA 1
ATOM 816 C C . SER A 1 103 ? 14.711 0.525 -8.615 1.00 86.00 103 SER A C 1
ATOM 818 O O . SER A 1 103 ? 15.421 1.139 -9.407 1.00 86.00 103 SER A O 1
ATOM 820 N N . PHE A 1 104 ? 13.385 0.455 -8.764 1.00 86.81 104 PHE A N 1
ATOM 821 C CA . PHE A 1 104 ? 12.625 1.009 -9.886 1.00 86.81 104 PHE A CA 1
ATOM 822 C C . PHE A 1 104 ? 11.592 2.027 -9.411 1.00 86.81 104 PHE A C 1
ATOM 824 O O . PHE A 1 104 ? 11.024 1.882 -8.325 1.00 86.81 104 PHE A O 1
ATOM 831 N N . ARG A 1 105 ? 11.300 3.023 -10.254 1.00 87.31 105 ARG A N 1
ATOM 832 C CA . ARG A 1 105 ? 10.273 4.026 -9.955 1.00 87.31 105 ARG A CA 1
ATOM 833 C C . ARG A 1 105 ? 8.891 3.400 -10.031 1.00 87.31 105 ARG A C 1
ATOM 835 O O . ARG A 1 105 ? 8.549 2.767 -11.030 1.00 87.31 105 ARG A O 1
ATOM 842 N N . ILE A 1 106 ? 8.093 3.612 -8.994 1.00 89.38 106 ILE A N 1
ATOM 843 C CA . ILE A 1 106 ? 6.771 3.011 -8.849 1.00 89.38 106 ILE A CA 1
ATOM 844 C C . ILE A 1 106 ? 5.733 3.892 -9.536 1.00 89.38 106 ILE A C 1
ATOM 846 O O . ILE A 1 106 ? 5.730 5.114 -9.404 1.00 89.38 106 ILE A O 1
ATOM 850 N N . ILE A 1 107 ? 4.856 3.272 -10.310 1.00 88.88 107 ILE A N 1
ATOM 851 C CA . ILE A 1 107 ? 3.752 3.929 -11.011 1.00 88.88 107 ILE A CA 1
ATOM 852 C C . ILE A 1 107 ? 2.455 3.705 -10.250 1.00 88.88 107 ILE A C 1
ATOM 854 O O . ILE A 1 107 ? 1.671 4.642 -10.105 1.00 88.88 107 ILE A O 1
ATOM 858 N N . ASP A 1 108 ? 2.235 2.466 -9.815 1.00 90.62 108 ASP A N 1
ATOM 859 C CA . ASP A 1 108 ? 0.970 2.041 -9.239 1.00 90.62 108 ASP A CA 1
ATOM 860 C C . ASP A 1 108 ? 1.141 0.884 -8.252 1.00 90.62 108 ASP A C 1
ATOM 862 O O . ASP A 1 108 ? 2.138 0.155 -8.305 1.00 90.62 108 ASP A O 1
ATOM 866 N N . ILE A 1 109 ? 0.151 0.724 -7.375 1.00 93.25 109 ILE A N 1
ATOM 867 C CA . ILE A 1 109 ? 0.041 -0.377 -6.416 1.00 93.25 109 ILE A CA 1
ATOM 868 C C . ILE A 1 109 ? -1.357 -0.968 -6.516 1.00 93.25 109 ILE A C 1
ATOM 870 O O . ILE A 1 109 ? -2.351 -0.247 -6.520 1.00 93.25 109 ILE A O 1
ATOM 874 N N . HIS A 1 110 ? -1.432 -2.293 -6.529 1.00 92.06 110 HIS A N 1
ATOM 875 C CA . HIS A 1 110 ? -2.697 -3.002 -6.556 1.00 92.06 110 HIS A CA 1
ATOM 876 C C . HIS A 1 110 ? -2.671 -4.222 -5.638 1.00 92.06 110 HIS A C 1
ATOM 878 O O . HIS A 1 110 ? -1.672 -4.938 -5.580 1.00 92.06 110 HIS A O 1
ATOM 884 N N . ALA A 1 111 ? -3.778 -4.481 -4.941 1.00 91.25 111 ALA A N 1
ATOM 885 C CA . ALA A 1 111 ? -3.957 -5.706 -4.173 1.00 91.25 111 ALA A CA 1
ATOM 886 C C . ALA A 1 111 ? -4.862 -6.671 -4.941 1.00 91.25 111 ALA A C 1
ATOM 888 O O . ALA A 1 111 ? -5.984 -6.326 -5.302 1.00 91.25 111 ALA A O 1
ATOM 889 N N . PHE A 1 112 ? -4.390 -7.895 -5.159 1.00 88.00 112 PHE A N 1
ATOM 890 C CA . PHE A 1 112 ? -5.149 -8.935 -5.842 1.00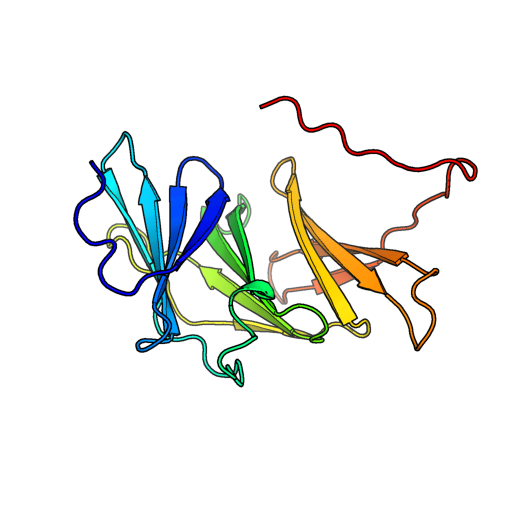 88.00 112 PHE A CA 1
ATOM 891 C C . PHE A 1 112 ? -4.904 -10.289 -5.184 1.00 88.00 112 PHE A C 1
ATOM 893 O O . PHE A 1 112 ? -3.761 -10.691 -4.978 1.00 88.00 112 PHE A O 1
ATOM 900 N N . LYS A 1 113 ? -5.989 -10.995 -4.840 1.00 86.38 113 LYS A N 1
ATOM 901 C CA . LYS A 1 113 ? -5.950 -12.310 -4.169 1.00 86.38 113 LYS A CA 1
ATOM 902 C C . LYS A 1 113 ? -5.029 -12.345 -2.935 1.00 86.38 113 LYS A C 1
ATOM 904 O O . LYS A 1 113 ? -4.260 -13.283 -2.754 1.00 86.38 113 LYS A O 1
ATOM 909 N N . GLY A 1 114 ? -5.089 -11.302 -2.104 1.00 83.38 114 GLY A N 1
ATOM 910 C CA . GLY A 1 114 ? -4.291 -11.194 -0.874 1.00 83.38 114 GLY A CA 1
ATOM 911 C C . GLY A 1 114 ? -2.808 -10.872 -1.090 1.00 83.38 114 GLY A C 1
ATOM 912 O O . GLY A 1 114 ? -2.056 -10.809 -0.126 1.00 83.38 114 GLY A O 1
ATOM 913 N N . LYS A 1 115 ? -2.381 -10.648 -2.336 1.00 89.06 115 LYS A N 1
ATOM 914 C CA . LYS A 1 115 ? -1.022 -10.229 -2.684 1.00 89.06 115 LYS A CA 1
ATOM 915 C C . LYS A 1 115 ? -1.000 -8.772 -3.105 1.00 89.06 115 LYS A C 1
ATOM 917 O O . LYS A 1 115 ? -1.991 -8.255 -3.620 1.00 89.06 115 LYS A O 1
ATOM 922 N N . ILE A 1 116 ? 0.146 -8.133 -2.912 1.00 93.75 116 ILE A N 1
ATOM 923 C CA . ILE A 1 116 ? 0.370 -6.735 -3.264 1.00 93.75 116 ILE A CA 1
ATOM 924 C C . ILE A 1 116 ? 1.321 -6.705 -4.451 1.00 93.75 116 ILE A C 1
ATOM 926 O O . ILE A 1 116 ? 2.421 -7.253 -4.390 1.00 93.75 116 ILE A O 1
ATOM 930 N N . TYR A 1 117 ? 0.903 -6.050 -5.521 1.00 94.19 117 TYR A N 1
ATOM 931 C CA . TYR A 1 117 ? 1.681 -5.896 -6.736 1.00 94.19 117 TYR A CA 1
ATOM 932 C C . TYR A 1 117 ? 1.999 -4.430 -6.963 1.00 94.19 117 TYR A C 1
ATOM 934 O O . TYR A 1 117 ? 1.150 -3.563 -6.755 1.00 94.19 117 TYR A O 1
ATOM 942 N N . THR A 1 118 ? 3.211 -4.159 -7.426 1.00 93.25 118 THR A N 1
ATOM 943 C CA . THR A 1 118 ? 3.611 -2.829 -7.867 1.00 93.25 1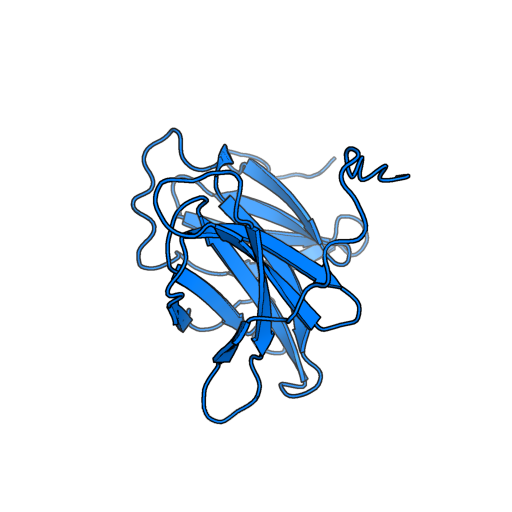18 THR A CA 1
ATOM 944 C C . THR A 1 118 ? 3.934 -2.847 -9.347 1.00 93.25 118 THR A C 1
ATOM 946 O O . THR A 1 118 ? 4.555 -3.777 -9.866 1.00 93.25 118 THR A O 1
ATOM 949 N N . LEU A 1 119 ? 3.487 -1.802 -10.037 1.00 92.06 119 LEU A N 1
ATOM 950 C CA . LEU A 1 119 ? 3.886 -1.529 -11.406 1.00 92.06 119 LEU A CA 1
ATOM 951 C C . LEU A 1 119 ? 5.022 -0.518 -11.369 1.00 92.06 119 LEU A C 1
ATOM 953 O O . LEU A 1 119 ? 4.885 0.548 -10.771 1.00 92.06 119 LEU A O 1
ATOM 957 N N . THR A 1 120 ? 6.130 -0.829 -12.025 1.00 89.12 120 THR A N 1
ATOM 958 C CA . THR A 1 120 ? 7.335 0.003 -12.003 1.00 89.12 120 THR A CA 1
ATOM 959 C C . THR A 1 120 ? 7.896 0.211 -13.406 1.00 89.12 120 THR A C 1
ATOM 961 O O . THR A 1 120 ? 7.516 -0.501 -14.338 1.00 89.12 120 THR A O 1
ATOM 964 N N . TYR A 1 121 ? 8.787 1.190 -13.575 1.00 84.81 121 TYR A N 1
ATOM 965 C CA . TYR A 1 121 ? 9.559 1.367 -14.807 1.00 84.81 121 TYR A CA 1
ATOM 966 C C . TYR A 1 121 ? 11.052 1.554 -14.526 1.00 84.81 121 TYR A C 1
ATOM 968 O O . TYR A 1 121 ? 11.445 2.097 -13.487 1.00 84.81 121 TYR A O 1
ATOM 976 N N . ALA A 1 122 ? 11.875 1.086 -15.465 1.00 72.19 122 ALA A N 1
ATOM 977 C CA . ALA A 1 122 ? 13.330 1.132 -15.383 1.00 72.19 122 ALA A CA 1
ATOM 978 C C . ALA A 1 122 ? 13.922 2.223 -16.289 1.00 72.19 122 ALA A C 1
ATOM 980 O O . ALA A 1 122 ? 13.692 2.232 -17.500 1.00 72.19 122 ALA A O 1
ATOM 981 N N . GLY A 1 123 ? 14.739 3.101 -15.700 1.00 66.75 123 GLY A N 1
ATOM 982 C CA . GLY A 1 123 ? 15.446 4.172 -16.410 1.00 66.75 123 GLY A CA 1
ATOM 983 C C . GLY A 1 123 ? 14.514 5.212 -17.039 1.00 66.75 123 GLY A C 1
ATOM 984 O O . GLY A 1 123 ? 13.407 5.451 -16.555 1.00 66.75 123 GLY A O 1
ATOM 985 N N . ASP A 1 124 ? 14.968 5.814 -18.137 1.00 63.56 124 ASP A N 1
ATOM 986 C CA . ASP A 1 124 ? 14.250 6.895 -18.830 1.00 63.56 124 ASP A CA 1
ATOM 987 C C . ASP A 1 124 ? 13.219 6.374 -19.849 1.00 63.56 124 ASP A C 1
ATOM 989 O O . ASP A 1 124 ? 12.502 7.145 -20.488 1.00 63.56 124 ASP A O 1
ATOM 993 N N . SER A 1 125 ? 13.128 5.049 -20.020 1.00 60.66 125 SER A N 1
ATOM 994 C CA . SER A 1 125 ? 12.232 4.429 -20.992 1.00 60.66 125 SER A CA 1
ATOM 995 C C . SER A 1 125 ? 10.900 4.040 -20.355 1.00 60.66 125 SER A C 1
ATOM 997 O O . SER A 1 125 ? 10.782 3.031 -19.662 1.00 60.66 125 SER A O 1
ATOM 999 N N . TRP A 1 126 ? 9.847 4.785 -20.692 1.00 61.53 126 TRP A N 1
ATOM 1000 C CA . TRP A 1 126 ? 8.456 4.487 -20.316 1.00 61.53 126 TRP A CA 1
ATOM 1001 C C . TRP A 1 126 ? 7.915 3.149 -20.858 1.00 61.53 126 TRP A C 1
ATOM 1003 O O . TRP A 1 126 ? 6.804 2.742 -20.505 1.00 61.53 126 TRP A O 1
ATOM 1013 N N . LEU A 1 127 ? 8.673 2.477 -21.731 1.00 65.44 127 LEU A N 1
ATOM 1014 C CA . LEU A 1 127 ? 8.266 1.252 -22.420 1.00 65.44 127 LEU A CA 1
ATOM 1015 C C . LEU A 1 127 ? 8.594 -0.021 -21.633 1.00 65.44 127 LEU A C 1
ATOM 1017 O O . LEU A 1 127 ? 7.937 -1.039 -21.836 1.00 65.44 127 LEU A O 1
ATOM 1021 N N . ARG A 1 128 ? 9.576 0.015 -20.724 1.00 72.44 128 ARG A N 1
ATOM 1022 C CA . ARG A 1 128 ? 9.947 -1.155 -19.915 1.00 72.44 128 ARG A CA 1
ATOM 1023 C C . ARG A 1 128 ? 9.244 -1.100 -18.572 1.00 72.44 128 ARG A C 1
ATOM 1025 O O . ARG A 1 128 ? 9.702 -0.436 -17.644 1.00 72.44 128 ARG A O 1
ATOM 1032 N N . ARG A 1 129 ? 8.109 -1.793 -18.500 1.00 80.56 129 ARG A N 1
ATOM 1033 C CA . ARG A 1 129 ? 7.344 -1.959 -17.267 1.00 80.56 129 ARG A CA 1
ATOM 1034 C C . ARG A 1 129 ? 7.686 -3.285 -16.618 1.00 80.56 129 ARG A C 1
ATOM 1036 O O . ARG A 1 129 ? 7.735 -4.310 -17.291 1.00 80.56 129 ARG A O 1
ATOM 1043 N N . HIS A 1 130 ? 7.878 -3.237 -15.313 1.00 85.44 130 HIS A N 1
ATOM 1044 C CA . HIS A 1 130 ? 8.140 -4.396 -14.482 1.00 85.44 130 HIS A CA 1
ATOM 1045 C C . HIS A 1 130 ? 7.033 -4.518 -13.444 1.00 85.44 130 HIS A C 1
ATOM 1047 O O . HIS A 1 130 ? 6.627 -3.516 -12.846 1.00 85.44 130 HIS A O 1
ATOM 1053 N N . VAL A 1 131 ? 6.552 -5.741 -13.238 1.00 90.50 131 VAL A N 1
ATOM 1054 C CA . VAL A 1 131 ? 5.634 -6.062 -12.147 1.00 90.50 131 VAL A CA 1
ATOM 1055 C C . VAL A 1 131 ? 6.444 -6.683 -11.023 1.00 90.50 131 VAL A C 1
ATOM 1057 O O . VAL A 1 131 ? 7.188 -7.634 -11.251 1.00 90.50 131 VAL A O 1
ATOM 1060 N N . CYS A 1 132 ? 6.289 -6.162 -9.813 1.00 91.50 132 CYS A N 1
ATOM 1061 C CA . CYS A 1 132 ? 6.913 -6.729 -8.627 1.00 91.50 132 CYS A CA 1
ATOM 1062 C C . CYS A 1 132 ? 5.843 -7.165 -7.622 1.00 91.50 132 CYS A C 1
ATOM 1064 O O . CYS A 1 132 ? 4.828 -6.492 -7.465 1.00 91.50 132 CYS A O 1
ATOM 1066 N N . GLU A 1 133 ? 6.075 -8.269 -6.917 1.00 93.25 133 GLU A N 1
ATOM 1067 C CA . GLU A 1 133 ? 5.283 -8.684 -5.756 1.00 93.25 133 GLU A CA 1
ATOM 1068 C C . GLU A 1 133 ? 5.933 -8.131 -4.483 1.00 93.25 133 GLU A C 1
ATOM 1070 O O . GLU A 1 133 ? 7.108 -8.397 -4.211 1.00 93.25 133 GLU A O 1
ATOM 1075 N N . LEU A 1 134 ? 5.173 -7.361 -3.704 1.00 92.12 134 LEU A N 1
ATOM 1076 C CA . LEU A 1 134 ? 5.556 -6.950 -2.359 1.00 92.12 134 LEU A CA 1
ATOM 1077 C C . LEU A 1 134 ? 5.075 -8.006 -1.365 1.00 92.12 134 LEU A C 1
ATOM 1079 O O . LEU A 1 134 ? 3.874 -8.231 -1.206 1.00 92.12 134 LEU A O 1
ATOM 1083 N N . ARG A 1 135 ? 6.029 -8.624 -0.672 1.00 90.75 135 ARG A N 1
ATOM 1084 C CA . ARG A 1 135 ? 5.785 -9.580 0.407 1.00 90.75 135 ARG A CA 1
ATOM 1085 C C . ARG A 1 135 ? 6.114 -8.904 1.725 1.00 90.75 135 ARG A C 1
ATOM 1087 O O . ARG A 1 135 ? 7.224 -8.409 1.903 1.00 90.75 135 ARG A O 1
ATOM 1094 N N . LEU A 1 136 ? 5.142 -8.876 2.627 1.00 86.00 136 LEU A N 1
ATOM 1095 C CA . LEU A 1 136 ? 5.284 -8.307 3.970 1.00 86.00 136 LEU A CA 1
ATOM 1096 C C . LEU A 1 136 ? 5.622 -9.376 5.019 1.00 86.00 136 LEU A C 1
ATOM 1098 O O . LEU A 1 136 ? 5.630 -9.088 6.212 1.00 86.00 136 LEU A O 1
ATOM 1102 N N . ASP A 1 137 ? 5.868 -10.608 4.570 1.00 78.81 137 ASP A N 1
ATOM 1103 C CA . ASP A 1 137 ? 6.132 -11.746 5.439 1.00 78.81 137 ASP A CA 1
ATOM 1104 C C . ASP A 1 137 ? 7.444 -11.544 6.231 1.00 78.81 137 ASP A C 1
ATOM 1106 O O . ASP A 1 137 ? 8.432 -11.046 5.678 1.00 78.81 137 ASP A O 1
ATOM 1110 N N . PRO A 1 138 ? 7.485 -11.928 7.519 1.00 63.88 138 PRO A N 1
ATOM 1111 C CA . PRO A 1 138 ? 8.679 -11.799 8.352 1.00 63.88 138 PRO A CA 1
ATOM 1112 C C . PRO A 1 138 ? 9.840 -12.691 7.861 1.00 63.88 138 PRO A C 1
ATOM 1114 O O . PRO A 1 138 ? 9.600 -13.741 7.260 1.00 63.88 138 PRO A O 1
ATOM 1117 N N . PRO A 1 139 ? 11.113 -12.322 8.135 1.00 69.38 139 PRO A N 1
ATOM 1118 C CA . PRO A 1 139 ? 11.548 -11.265 9.058 1.00 69.38 139 PRO A CA 1
ATOM 1119 C C . PRO A 1 139 ? 11.727 -9.876 8.427 1.00 69.38 139 PRO A C 1
ATOM 1121 O O . PRO A 1 139 ? 11.845 -8.901 9.163 1.00 69.38 139 PRO A O 1
ATOM 1124 N N . VAL A 1 140 ? 11.771 -9.763 7.096 1.00 80.25 140 VAL A N 1
ATOM 1125 C CA . VAL A 1 140 ? 12.012 -8.486 6.408 1.00 80.25 140 VAL A CA 1
ATOM 1126 C C . VAL A 1 140 ? 11.117 -8.388 5.170 1.00 80.25 140 VAL A C 1
ATOM 1128 O O . VAL A 1 140 ? 11.200 -9.266 4.306 1.00 80.25 140 VAL A O 1
ATOM 1131 N N . PRO A 1 141 ? 10.313 -7.315 5.039 1.00 86.69 141 PRO A N 1
ATOM 1132 C CA . PRO A 1 141 ? 9.540 -7.051 3.835 1.00 86.69 141 PRO A CA 1
ATOM 1133 C C . PRO A 1 141 ? 10.423 -7.044 2.586 1.00 86.69 141 PRO A C 1
ATOM 1135 O O . PRO A 1 141 ? 11.506 -6.454 2.574 1.00 86.69 141 PRO A O 1
ATOM 1138 N N . LYS A 1 142 ? 9.954 -7.673 1.509 1.00 88.06 142 LYS A N 1
ATOM 1139 C CA . LYS A 1 142 ? 10.728 -7.833 0.277 1.00 88.06 142 LYS A CA 1
ATOM 1140 C C . LYS A 1 142 ? 9.893 -7.520 -0.952 1.00 88.06 142 LYS A C 1
ATOM 1142 O O . LYS A 1 142 ? 8.785 -8.024 -1.114 1.00 88.06 142 LYS A O 1
ATOM 1147 N N . LEU A 1 143 ? 10.486 -6.761 -1.867 1.00 89.75 143 LEU A N 1
ATOM 1148 C CA . LEU A 1 143 ? 9.964 -6.559 -3.211 1.00 89.75 143 LEU A CA 1
ATOM 1149 C C . LEU A 1 143 ? 10.659 -7.530 -4.176 1.00 89.75 143 LEU A C 1
ATOM 1151 O O . LEU A 1 143 ? 11.884 -7.535 -4.278 1.00 89.75 143 LEU A O 1
ATOM 1155 N N . THR A 1 144 ? 9.890 -8.377 -4.858 1.00 90.81 144 THR A N 1
ATOM 1156 C CA . THR A 1 144 ? 10.414 -9.398 -5.781 1.00 90.81 144 THR A CA 1
ATOM 1157 C C . THR A 1 144 ? 9.929 -9.115 -7.194 1.00 90.81 144 THR A C 1
ATOM 1159 O O . THR A 1 144 ? 8.725 -9.048 -7.422 1.00 90.81 144 THR A O 1
ATOM 1162 N N . LEU A 1 145 ? 10.855 -8.952 -8.139 1.00 89.88 145 LEU A N 1
ATOM 1163 C CA . LEU A 1 145 ? 10.531 -8.820 -9.558 1.00 89.88 145 LEU A CA 1
ATOM 1164 C C . LEU A 1 145 ? 9.890 -10.117 -10.064 1.00 89.88 145 LEU A C 1
ATOM 1166 O O . LEU A 1 145 ? 10.414 -11.200 -9.810 1.00 89.88 145 LEU A O 1
ATOM 1170 N N . LEU A 1 146 ? 8.764 -9.999 -10.763 1.00 88.44 146 LEU A N 1
ATOM 1171 C CA . LEU A 1 146 ? 8.099 -11.128 -11.398 1.00 88.44 146 LEU A CA 1
ATOM 1172 C C . LEU A 1 146 ? 8.507 -11.216 -12.865 1.00 88.44 146 LEU A C 1
ATOM 1174 O O . LEU A 1 146 ? 8.509 -10.211 -13.581 1.00 88.44 146 LEU A O 1
ATOM 1178 N N . ASP A 1 147 ? 8.780 -12.435 -13.320 1.00 79.00 147 ASP A N 1
ATOM 1179 C CA . ASP A 1 147 ? 8.973 -12.719 -14.736 1.00 79.00 147 ASP A CA 1
ATOM 1180 C C . ASP A 1 147 ? 7.625 -12.641 -15.451 1.00 79.00 147 ASP A C 1
ATOM 1182 O O . ASP A 1 147 ? 6.780 -13.533 -15.367 1.00 79.00 147 ASP A O 1
ATOM 1186 N N . THR A 1 148 ? 7.401 -11.534 -16.154 1.00 65.81 148 THR A N 1
ATOM 1187 C CA . THR A 1 148 ? 6.237 -11.380 -17.022 1.00 65.81 148 THR A CA 1
ATOM 1188 C C . THR A 1 148 ? 6.631 -11.734 -18.448 1.00 65.81 148 THR A C 1
ATOM 1190 O O . THR A 1 148 ? 7.338 -10.972 -19.110 1.00 65.81 148 THR A O 1
ATOM 1193 N N . HIS A 1 149 ? 6.140 -12.866 -18.953 1.00 55.94 149 HIS A N 1
ATOM 1194 C CA . HIS A 1 149 ? 6.166 -13.122 -20.388 1.00 55.94 149 HIS A CA 1
ATOM 1195 C C . HIS A 1 149 ? 5.206 -12.137 -21.059 1.00 55.94 149 HIS A C 1
ATOM 1197 O O . HIS A 1 149 ? 3.993 -12.200 -20.859 1.00 55.94 149 HIS A O 1
ATOM 1203 N N . PHE A 1 150 ? 5.751 -11.192 -21.826 1.00 50.44 150 PHE A N 1
ATOM 1204 C CA . PHE A 1 150 ? 4.946 -10.305 -22.655 1.00 50.44 150 PHE A CA 1
ATOM 1205 C C . PHE A 1 150 ? 4.215 -11.148 -23.700 1.00 50.44 150 PHE A C 1
ATOM 1207 O O . PHE A 1 150 ? 4.809 -11.605 -24.676 1.00 50.44 150 PHE A O 1
ATOM 1214 N N . VAL A 1 151 ? 2.915 -11.352 -23.504 1.00 46.25 151 VAL A N 1
ATOM 1215 C CA . VAL A 1 151 ? 2.041 -11.835 -24.569 1.00 46.25 151 VAL A CA 1
ATOM 1216 C C . VAL A 1 151 ? 1.824 -10.651 -25.510 1.00 46.25 151 VAL A C 1
ATOM 1218 O O . VAL A 1 151 ? 1.121 -9.719 -25.147 1.00 46.25 151 VAL A O 1
ATOM 1221 N N . GLY A 1 152 ? 2.520 -10.664 -26.651 1.00 36.44 152 GLY A N 1
ATOM 1222 C CA . GLY A 1 152 ? 2.238 -9.937 -27.898 1.00 36.44 152 GLY A CA 1
ATOM 1223 C C . GLY A 1 152 ? 1.645 -8.523 -27.814 1.00 36.44 152 GLY A C 1
ATOM 1224 O O . GLY A 1 152 ? 0.504 -8.316 -27.420 1.00 36.44 152 GLY A O 1
ATOM 1225 N N . SER A 1 153 ? 2.395 -7.550 -28.328 1.00 45.78 153 SER A N 1
ATOM 1226 C CA . SER A 1 153 ? 1.979 -6.172 -28.611 1.00 45.78 153 SER A CA 1
ATOM 1227 C C . SER A 1 153 ? 0.574 -6.041 -29.222 1.00 45.78 153 SER A C 1
ATOM 1229 O O . SER A 1 153 ? 0.412 -6.151 -30.429 1.00 45.78 153 SER A O 1
ATOM 1231 N N . THR A 1 154 ? -0.408 -5.720 -28.382 1.00 36.00 154 THR A N 1
ATOM 1232 C CA . THR A 1 154 ? -1.576 -4.871 -28.669 1.00 36.00 154 THR A CA 1
ATOM 1233 C C . THR A 1 154 ? -2.140 -4.423 -27.321 1.00 36.00 154 THR A C 1
ATOM 1235 O O . THR A 1 154 ? -2.188 -5.204 -26.378 1.00 36.00 154 THR A O 1
ATOM 1238 N N . SER A 1 155 ? -2.465 -3.137 -27.205 1.00 35.69 155 SER A N 1
ATOM 1239 C CA . SER A 1 155 ? -3.004 -2.444 -26.025 1.00 35.69 155 SER A CA 1
ATOM 1240 C C . SER A 1 155 ? -3.730 -3.333 -24.998 1.00 35.69 155 SER A C 1
ATOM 1242 O O . SER A 1 155 ? -4.849 -3.777 -25.249 1.00 35.69 155 SER A O 1
ATOM 1244 N N . CYS A 1 156 ? -3.150 -3.500 -23.801 1.00 31.09 156 CYS A N 1
ATOM 1245 C CA . CYS A 1 156 ? -3.905 -3.940 -22.626 1.00 31.09 156 CYS A CA 1
ATOM 1246 C C . CYS A 1 156 ? -4.858 -2.815 -22.212 1.00 31.09 156 CYS A C 1
ATOM 1248 O O . CYS A 1 156 ? -4.502 -1.933 -21.429 1.00 31.09 156 CYS A O 1
ATOM 1250 N N . VAL A 1 157 ? -6.062 -2.827 -22.776 1.00 26.34 157 VAL A N 1
ATOM 1251 C CA . VAL A 1 157 ? -7.197 -2.089 -22.231 1.00 26.34 157 VAL A CA 1
ATOM 1252 C C . VAL A 1 157 ? -7.680 -2.886 -21.022 1.00 26.34 157 VAL A C 1
ATOM 1254 O O . VAL A 1 157 ? -8.308 -3.932 -21.168 1.00 26.34 157 VAL A O 1
ATOM 1257 N N . PHE A 1 158 ? -7.352 -2.423 -19.816 1.00 32.94 158 PHE A N 1
ATOM 1258 C CA . PHE A 1 158 ? -8.016 -2.907 -18.609 1.00 32.94 158 PHE A CA 1
ATOM 1259 C C . PHE A 1 158 ? -9.424 -2.308 -18.591 1.00 32.94 158 PHE A C 1
ATOM 1261 O O . PHE A 1 158 ? -9.630 -1.196 -18.113 1.00 32.94 158 PHE A O 1
ATOM 1268 N N . ASN A 1 159 ? -10.388 -3.025 -19.166 1.00 22.83 159 ASN A N 1
ATOM 1269 C CA . ASN A 1 159 ? -11.798 -2.715 -18.969 1.00 22.83 159 ASN A CA 1
ATOM 1270 C C . ASN A 1 159 ? -12.175 -3.161 -17.555 1.00 22.83 159 ASN A C 1
ATOM 1272 O O . ASN A 1 159 ? -12.352 -4.351 -17.298 1.00 22.83 159 ASN A O 1
ATOM 1276 N N . PHE A 1 160 ? -12.265 -2.209 -16.631 1.00 29.95 160 PHE A N 1
ATOM 1277 C CA . PHE A 1 160 ? -12.914 -2.439 -15.348 1.00 29.95 160 PHE A CA 1
ATOM 1278 C C . PHE A 1 160 ? -14.424 -2.364 -15.571 1.00 29.95 160 PHE A C 1
ATOM 1280 O O . PHE A 1 160 ? -14.951 -1.305 -15.906 1.00 29.95 160 PHE A O 1
ATOM 1287 N N . VAL A 1 161 ? -15.111 -3.494 -15.413 1.00 27.58 161 VAL A N 1
ATOM 1288 C CA . VAL A 1 161 ? -16.559 -3.491 -15.195 1.00 27.58 161 VAL A CA 1
ATOM 1289 C C . VAL A 1 161 ? -16.756 -3.180 -13.716 1.00 27.58 161 VAL A C 1
ATOM 1291 O O . VAL A 1 161 ? -16.265 -3.917 -12.860 1.00 27.58 161 VAL A O 1
ATOM 1294 N N . SER A 1 162 ? -17.377 -2.031 -13.455 1.00 37.41 162 SER A N 1
ATOM 1295 C CA . SER A 1 162 ? -17.860 -1.593 -12.142 1.00 37.41 162 SER A CA 1
ATOM 1296 C C . SER A 1 162 ? -18.969 -2.491 -11.617 1.00 37.41 162 SER A C 1
ATOM 1298 O O . SER A 1 162 ? -19.837 -2.837 -12.452 1.00 37.41 162 SER A O 1
#

Organism: Lactuca sativa (NCBI:txid4236)

InterPro domains:
  IPR005174 KIB1-4, beta-propeller [PF03478] (3-139)

Foldseek 3Di:
DDPDLVQWDFLDDEPQWTWTARPVQCKIWTANPVVRQIAIEGHDDDPPDDPVWSPQKAKYWFQAPQVNFIKIWIDGFFAQKIKIFTTDPPDSYTDDIDIDGHPFTWHYWDDDPRWIKTWTDDDPDPPRIWIWTWDPHPDDIDTGTDDDDDDDDDDPPPDDDD

Secondary structure (DSSP, 8-state):
--TT-TTEEEEEEETTEEEEEETTT--EEEE-TTT--EEEE---TT----TT-GGGEEEEEEEETTTTEEEEEEEETT-SEEEEEEEPTTTSBEEEEEEEE-SSEEEEEEEETTEEEEEEE-TT-TT-EEEEEEE--SSS-EEEE-------SS--------

pLDDT: mean 79.18, std 17.94, range [22.83, 95.62]

Radius of gyration: 16.18 Å; chains: 1; bounding box: 40×35×47 Å

Sequence (162 aa):
MIPQLGGRECLGLSCGYLILFGEKTRDFWLVNPITRHQLHFPNVPTIKIDKEITIRIRAVLVFSPSLNSWVFVMTSRATYEIWFSIAEEGEGKGGAWNCVSSSFRIIDIHAFKGKIYTLTYAGDSWLRRHVCELRLDPPVPKLTLLDTHFVGSTSCVFNFVS